Protein AF-A0A352RTX3-F1 (afdb_monomer_lite)

Radius of gyration: 11.83 Å; chains: 1; bounding box: 33×18×25 Å

Structure (mmCIF, N/CA/C/O backbone):
data_AF-A0A352RTX3-F1
#
_entry.id   AF-A0A352RTX3-F1
#
loop_
_atom_site.group_PDB
_atom_site.id
_atom_site.type_symbol
_atom_site.label_atom_id
_atom_site.label_alt_id
_atom_site.label_comp_id
_atom_site.label_asym_id
_atom_site.label_entity_id
_atom_site.label_seq_id
_atom_site.pdbx_PDB_ins_code
_atom_site.Cartn_x
_atom_site.Cartn_y
_atom_site.Cartn_z
_atom_site.occupancy
_atom_site.B_iso_or_equiv
_atom_site.auth_seq_id
_atom_site.auth_comp_id
_atom_site.auth_asym_id
_atom_site.auth_atom_id
_atom_site.pdbx_PDB_model_num
ATOM 1 N N . PRO A 1 1 ? 3.555 -10.701 0.510 1.00 66.06 1 PRO A N 1
ATOM 2 C CA . PRO A 1 1 ? 4.737 -9.840 0.786 1.00 66.06 1 PRO A CA 1
ATOM 3 C C . PRO A 1 1 ? 4.854 -9.510 2.287 1.00 66.06 1 PRO A C 1
ATOM 5 O O . PRO A 1 1 ? 3.847 -9.578 2.985 1.00 66.06 1 PRO A O 1
ATOM 8 N N . LYS A 1 2 ? 6.062 -9.198 2.786 1.00 78.81 2 LYS A N 1
ATOM 9 C CA . LYS A 1 2 ? 6.335 -8.925 4.216 1.00 78.81 2 LYS A CA 1
ATOM 10 C C . LYS A 1 2 ? 7.204 -7.669 4.409 1.00 78.81 2 LYS A C 1
ATOM 12 O O . LYS A 1 2 ? 8.281 -7.747 4.985 1.00 78.81 2 LYS A O 1
ATOM 17 N N . SER A 1 3 ? 6.774 -6.523 3.881 1.00 91.94 3 SER A N 1
ATOM 18 C CA . SER A 1 3 ? 7.470 -5.247 4.114 1.00 91.94 3 SER A CA 1
ATOM 19 C C . SER A 1 3 ? 6.825 -4.459 5.254 1.00 91.94 3 SER A C 1
ATOM 21 O O . SER A 1 3 ? 5.617 -4.544 5.482 1.00 91.94 3 SER A O 1
ATOM 23 N N . THR A 1 4 ? 7.624 -3.650 5.950 1.00 95.88 4 THR A N 1
ATOM 24 C CA . THR A 1 4 ? 7.142 -2.737 7.000 1.00 95.88 4 THR A CA 1
ATOM 25 C C . THR A 1 4 ? 6.190 -1.677 6.444 1.00 95.88 4 THR A C 1
ATOM 27 O O . THR A 1 4 ? 5.205 -1.348 7.097 1.00 95.88 4 THR A O 1
ATOM 30 N N . LEU A 1 5 ? 6.404 -1.209 5.208 1.00 94.25 5 LEU A N 1
ATOM 31 C CA . LEU A 1 5 ? 5.469 -0.310 4.517 1.00 94.25 5 LEU A CA 1
ATOM 32 C C . LEU A 1 5 ? 4.116 -0.973 4.246 1.00 94.25 5 LEU A C 1
ATOM 34 O O . LEU A 1 5 ? 3.081 -0.347 4.459 1.00 94.25 5 LEU A O 1
ATOM 38 N N . LEU A 1 6 ? 4.103 -2.248 3.835 1.00 94.56 6 LEU A N 1
ATOM 39 C CA . LEU A 1 6 ? 2.851 -2.984 3.654 1.00 94.56 6 LEU A CA 1
ATOM 40 C C . LEU A 1 6 ? 2.116 -3.158 4.991 1.00 94.56 6 LEU A C 1
ATOM 42 O O . LEU A 1 6 ? 0.892 -3.050 5.035 1.00 94.56 6 LEU A O 1
ATOM 46 N N . MET A 1 7 ? 2.854 -3.379 6.084 1.00 94.88 7 MET A N 1
ATOM 47 C CA . MET A 1 7 ? 2.287 -3.430 7.434 1.00 94.88 7 MET A CA 1
ATOM 48 C C . MET A 1 7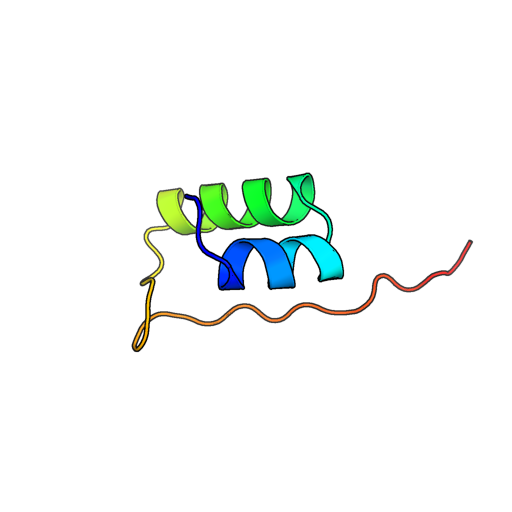 ? 1.679 -2.083 7.853 1.00 94.88 7 MET A C 1
ATOM 50 O O . MET A 1 7 ? 0.560 -2.063 8.356 1.00 94.88 7 MET A O 1
ATOM 54 N N . LEU A 1 8 ? 2.364 -0.966 7.588 1.00 95.56 8 LEU A N 1
ATOM 55 C CA . LEU A 1 8 ? 1.879 0.384 7.891 1.00 95.56 8 LEU A CA 1
ATOM 56 C C . LEU A 1 8 ? 0.547 0.685 7.190 1.00 95.56 8 LEU A C 1
ATOM 58 O O . LEU A 1 8 ? -0.421 1.071 7.842 1.00 95.56 8 LEU A O 1
ATOM 62 N N . VAL A 1 9 ? 0.466 0.469 5.874 1.00 95.12 9 VAL A N 1
ATOM 63 C CA . VAL A 1 9 ? -0.782 0.732 5.133 1.00 95.12 9 VAL A CA 1
ATOM 64 C C . VAL A 1 9 ? -1.898 -0.246 5.518 1.00 95.12 9 VAL A C 1
ATOM 66 O O . VAL A 1 9 ? -3.068 0.132 5.529 1.00 95.12 9 VAL A O 1
ATOM 69 N N . SER A 1 10 ? -1.550 -1.475 5.923 1.00 94.31 10 SER A N 1
ATOM 70 C CA . SER A 1 10 ? -2.513 -2.448 6.461 1.00 94.31 10 SER A CA 1
ATOM 71 C C . SER A 1 10 ? -3.075 -2.026 7.818 1.00 94.31 10 SER A C 1
ATOM 73 O O . SER A 1 10 ? -4.251 -2.259 8.079 1.00 94.31 10 SER A O 1
ATOM 75 N N . ALA A 1 11 ? -2.274 -1.385 8.674 1.00 93.62 11 ALA A N 1
ATOM 76 C CA . ALA A 1 11 ? -2.755 -0.828 9.937 1.00 93.62 11 ALA A CA 1
ATOM 77 C C . ALA A 1 11 ? -3.727 0.345 9.718 1.00 93.62 11 ALA A C 1
ATOM 79 O O . ALA A 1 11 ? -4.648 0.530 10.509 1.00 93.62 11 ALA A O 1
ATOM 80 N N . LEU A 1 12 ? -3.553 1.107 8.631 1.00 92.25 12 LEU A N 1
ATOM 81 C CA . LEU A 1 12 ? -4.426 2.229 8.281 1.00 92.25 12 LEU A CA 1
ATOM 82 C C . LEU A 1 12 ? -5.769 1.786 7.676 1.00 92.25 12 LEU A C 1
ATOM 84 O O . LEU A 1 12 ? -6.807 2.340 8.029 1.00 92.25 12 LEU A O 1
ATOM 88 N N . ALA A 1 13 ? -5.756 0.821 6.752 1.00 93.62 13 ALA A N 1
ATOM 89 C CA . ALA A 1 13 ? -6.929 0.472 5.937 1.00 93.62 13 ALA A CA 1
ATOM 90 C C . ALA A 1 13 ? -7.486 -0.944 6.176 1.00 93.62 13 ALA A C 1
ATOM 92 O O . ALA A 1 13 ? -8.494 -1.317 5.577 1.00 93.62 13 ALA A O 1
ATOM 93 N N . GLY A 1 14 ? -6.869 -1.721 7.066 1.00 93.88 14 GLY A N 1
ATOM 94 C CA . GLY A 1 14 ? -7.228 -3.110 7.339 1.00 93.88 14 GLY A CA 1
ATOM 95 C C . GLY A 1 14 ? -6.466 -4.102 6.457 1.00 93.88 14 GLY A C 1
ATOM 96 O O . GLY A 1 14 ? -6.236 -3.877 5.269 1.00 93.88 14 GLY A O 1
ATOM 97 N N . VAL A 1 15 ? -6.084 -5.235 7.050 1.00 94.56 15 VAL A N 1
ATOM 98 C CA . VAL A 1 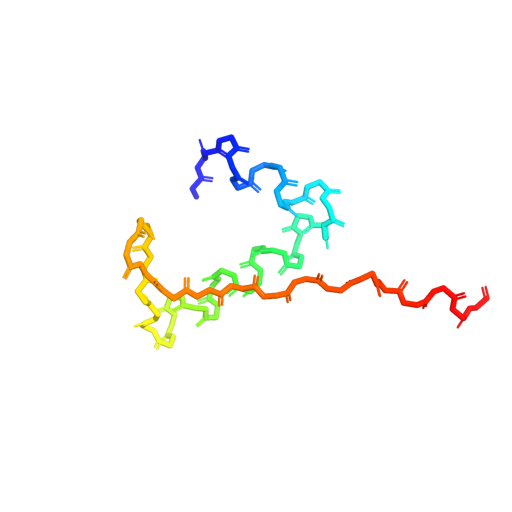15 ? -5.238 -6.250 6.400 1.00 94.56 15 VAL A CA 1
ATOM 99 C C . VAL A 1 15 ? -5.914 -6.862 5.174 1.00 94.56 15 VAL A C 1
ATOM 101 O O . VAL A 1 15 ? -5.289 -6.945 4.120 1.00 94.56 15 VAL A O 1
ATOM 104 N N . GLU A 1 16 ? -7.180 -7.269 5.289 1.00 95.25 16 GLU A N 1
ATOM 105 C CA . GLU A 1 16 ? -7.882 -7.927 4.179 1.00 95.25 16 GLU A CA 1
ATOM 106 C C . GLU A 1 16 ? -8.155 -6.963 3.022 1.00 95.25 16 GLU A C 1
ATOM 108 O O . GLU A 1 16 ? -7.876 -7.293 1.875 1.00 95.25 16 GLU A O 1
ATOM 113 N N . ALA A 1 17 ? -8.555 -5.722 3.315 1.00 94.56 17 ALA A N 1
ATOM 114 C CA . ALA A 1 17 ? -8.757 -4.707 2.282 1.00 94.56 17 ALA A CA 1
ATOM 115 C C . ALA A 1 17 ? -7.469 -4.423 1.488 1.00 94.56 17 ALA A C 1
ATOM 117 O O . ALA A 1 17 ? -7.497 -4.358 0.259 1.00 94.56 17 ALA A O 1
ATOM 118 N N . ILE A 1 18 ? -6.323 -4.307 2.172 1.00 96.00 18 ILE A N 1
ATOM 119 C CA . ILE A 1 18 ? -5.027 -4.125 1.506 1.00 96.00 18 ILE A CA 1
ATOM 120 C C . ILE A 1 18 ? -4.610 -5.374 0.723 1.00 96.00 18 ILE A C 1
ATOM 122 O O . ILE A 1 18 ? -4.066 -5.238 -0.372 1.00 96.00 18 ILE A O 1
ATOM 126 N N . ARG A 1 19 ? -4.868 -6.587 1.227 1.00 95.44 19 ARG A N 1
ATOM 127 C CA . ARG A 1 19 ? -4.593 -7.833 0.488 1.00 95.44 19 ARG A CA 1
ATOM 128 C C . ARG A 1 19 ? -5.412 -7.924 -0.792 1.00 95.44 19 ARG A C 1
ATOM 130 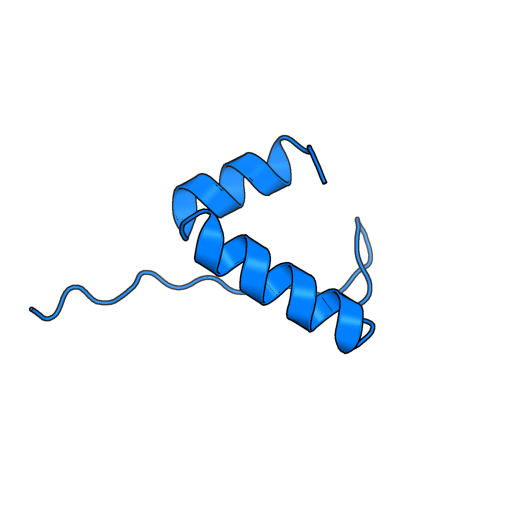O O . ARG A 1 19 ? -4.860 -8.278 -1.833 1.00 95.44 19 ARG A O 1
ATOM 137 N N . ASP A 1 20 ? -6.690 -7.579 -0.726 1.00 96.81 20 ASP A N 1
ATOM 138 C CA . ASP A 1 20 ? -7.594 -7.599 -1.872 1.00 96.81 20 ASP A CA 1
ATOM 139 C C . ASP A 1 20 ? -7.167 -6.577 -2.928 1.00 96.81 20 ASP A C 1
ATOM 141 O O . ASP A 1 20 ? -7.007 -6.935 -4.096 1.00 96.81 20 ASP A O 1
ATOM 145 N N . ALA A 1 21 ? -6.872 -5.343 -2.507 1.00 96.62 21 ALA A N 1
ATOM 146 C CA . ALA A 1 21 ? -6.350 -4.303 -3.388 1.00 96.62 21 ALA A CA 1
ATOM 147 C C . ALA A 1 21 ? -5.008 -4.702 -4.028 1.00 96.62 21 ALA A C 1
ATOM 149 O O . ALA A 1 21 ? -4.798 -4.480 -5.219 1.00 96.62 21 ALA A O 1
ATOM 150 N N . TYR A 1 22 ? -4.108 -5.331 -3.264 1.00 95.50 22 TYR A N 1
ATOM 151 C CA . TYR A 1 22 ? -2.815 -5.789 -3.776 1.00 95.50 22 TYR A CA 1
ATOM 152 C C . TYR A 1 22 ? -2.975 -6.904 -4.817 1.00 95.50 22 TYR A C 1
ATOM 154 O O . TYR A 1 22 ? -2.312 -6.856 -5.849 1.00 95.50 22 TYR A O 1
ATOM 162 N N . ARG A 1 23 ? -3.864 -7.884 -4.580 1.00 97.12 23 ARG A N 1
ATOM 163 C CA . ARG A 1 23 ? -4.183 -8.933 -5.569 1.00 97.12 23 ARG A CA 1
ATOM 164 C C . ARG A 1 23 ? -4.711 -8.326 -6.863 1.00 97.12 23 ARG A C 1
ATOM 166 O O . ARG A 1 23 ? -4.161 -8.606 -7.920 1.00 97.12 23 ARG A O 1
ATOM 173 N N . HIS A 1 24 ? -5.691 -7.430 -6.759 1.00 98.00 24 HIS A N 1
ATOM 174 C CA . HIS A 1 24 ? -6.232 -6.725 -7.917 1.00 98.00 24 HIS A CA 1
ATOM 175 C C . HIS A 1 24 ? -5.141 -5.982 -8.705 1.00 98.00 24 HIS A C 1
ATOM 177 O O . HIS A 1 24 ? -5.073 -6.097 -9.925 1.00 98.00 24 HIS A O 1
ATOM 183 N N . ALA A 1 25 ? -4.252 -5.264 -8.013 1.00 98.00 25 ALA A N 1
ATOM 184 C CA . ALA A 1 25 ? -3.156 -4.539 -8.647 1.00 98.00 25 ALA A CA 1
ATOM 185 C C . ALA A 1 25 ? -2.157 -5.471 -9.366 1.00 98.00 25 ALA A C 1
ATOM 187 O O . ALA A 1 25 ? -1.645 -5.109 -10.424 1.00 98.00 25 ALA A O 1
ATOM 188 N N . VAL A 1 26 ? -1.899 -6.676 -8.836 1.00 96.94 26 VAL A N 1
ATOM 189 C CA . VAL A 1 26 ? -1.079 -7.692 -9.524 1.00 96.94 26 VAL A CA 1
ATOM 190 C C . VAL A 1 26 ? -1.780 -8.195 -10.786 1.00 96.94 26 VAL A C 1
ATOM 192 O O . VAL A 1 26 ? -1.162 -8.196 -11.852 1.00 96.94 26 VAL A O 1
ATOM 195 N N . ASP A 1 27 ? -3.057 -8.568 -10.691 1.00 98.50 27 ASP A N 1
ATOM 196 C CA . ASP A 1 27 ? -3.831 -9.096 -11.824 1.00 98.50 27 ASP A CA 1
ATOM 197 C C . ASP A 1 27 ? -3.952 -8.064 -12.956 1.00 98.50 27 ASP A C 1
ATOM 199 O O . ASP A 1 27 ? -3.816 -8.392 -14.136 1.00 98.50 27 ASP A O 1
ATOM 203 N N . ALA A 1 28 ? -4.120 -6.792 -12.591 1.00 98.56 28 ALA A N 1
ATOM 204 C CA . ALA A 1 28 ? -4.174 -5.664 -13.515 1.00 98.56 28 ALA A CA 1
ATOM 205 C C . ALA A 1 28 ? -2.789 -5.129 -13.938 1.00 98.56 28 ALA A C 1
ATOM 207 O O . ALA A 1 28 ? -2.711 -4.150 -14.678 1.00 98.56 28 ALA A O 1
ATOM 208 N N . ARG A 1 29 ? -1.692 -5.773 -13.512 1.00 98.19 29 ARG A N 1
ATOM 209 C CA . ARG A 1 29 ? -0.302 -5.436 -13.875 1.00 98.19 29 ARG A CA 1
ATOM 210 C C .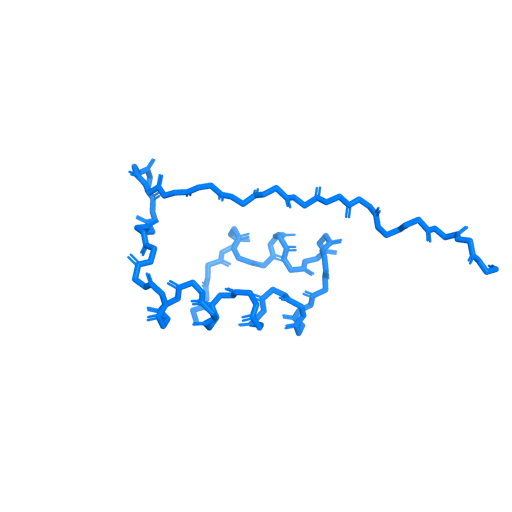 ARG A 1 29 ? 0.113 -3.994 -13.561 1.00 98.19 29 ARG A C 1
ATOM 212 O O . ARG A 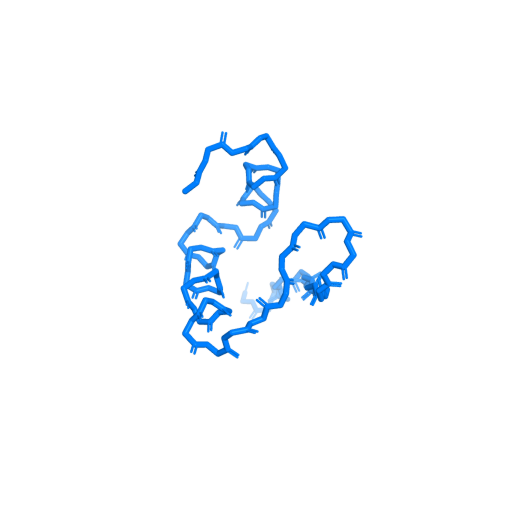1 29 ? 0.836 -3.368 -14.338 1.00 98.19 29 ARG A O 1
ATOM 219 N N . TYR A 1 30 ? -0.294 -3.486 -12.403 1.00 98.44 30 TYR A N 1
ATOM 220 C CA . TYR A 1 30 ? 0.219 -2.220 -11.883 1.00 98.44 30 TYR A CA 1
ATOM 221 C C . TYR A 1 30 ? 1.730 -2.316 -11.652 1.00 98.44 30 TYR A C 1
ATOM 223 O O . TYR A 1 30 ? 2.281 -3.378 -11.344 1.00 98.44 30 TYR A O 1
ATOM 231 N N . ARG A 1 31 ? 2.417 -1.186 -11.780 1.00 98.19 31 ARG A N 1
ATOM 232 C CA . ARG A 1 31 ? 3.844 -1.070 -11.486 1.00 98.19 31 ARG A CA 1
ATOM 233 C C . ARG A 1 31 ? 4.013 -0.878 -9.983 1.00 98.19 31 ARG A C 1
ATOM 235 O O . ARG A 1 31 ? 3.396 0.000 -9.390 1.00 98.19 31 ARG A O 1
ATOM 242 N N . PHE A 1 32 ? 4.871 -1.679 -9.362 1.00 96.00 32 PHE A N 1
ATOM 243 C CA . PHE A 1 32 ? 5.158 -1.609 -7.925 1.00 96.00 32 PHE A CA 1
ATOM 244 C C . PHE A 1 32 ? 6.516 -0.942 -7.656 1.00 96.00 32 PHE A C 1
ATOM 246 O O . PHE A 1 32 ? 7.296 -0.702 -8.577 1.00 96.00 32 PHE A O 1
ATOM 253 N N . PHE A 1 33 ? 6.818 -0.714 -6.373 1.00 92.62 33 PHE A N 1
ATOM 254 C CA . PHE A 1 33 ? 8.056 -0.099 -5.869 1.00 92.62 33 PHE A CA 1
ATOM 255 C C . PHE A 1 33 ? 8.194 1.392 -6.212 1.00 92.62 33 PHE A C 1
ATOM 257 O O . PHE A 1 33 ? 7.210 2.079 -6.464 1.00 92.62 33 PHE A O 1
ATOM 264 N N . SER A 1 34 ? 9.418 1.912 -6.124 1.00 94.69 34 SER A N 1
ATOM 265 C CA . SER A 1 34 ? 9.718 3.340 -5.983 1.00 94.69 34 SER A CA 1
ATOM 266 C C . SER A 1 34 ? 9.234 4.223 -7.135 1.00 94.69 34 SER A C 1
ATOM 268 O O . SER A 1 34 ? 8.941 5.390 -6.908 1.00 94.69 34 SER A O 1
ATOM 270 N N . TYR A 1 35 ? 9.142 3.678 -8.351 1.00 97.25 35 TYR A N 1
ATOM 271 C CA . TYR A 1 35 ? 8.683 4.389 -9.556 1.00 97.25 35 TYR A CA 1
ATOM 272 C C . TYR A 1 35 ? 7.395 3.787 -10.132 1.00 97.25 35 TYR A C 1
ATOM 274 O O . TYR A 1 35 ? 7.113 3.905 -11.327 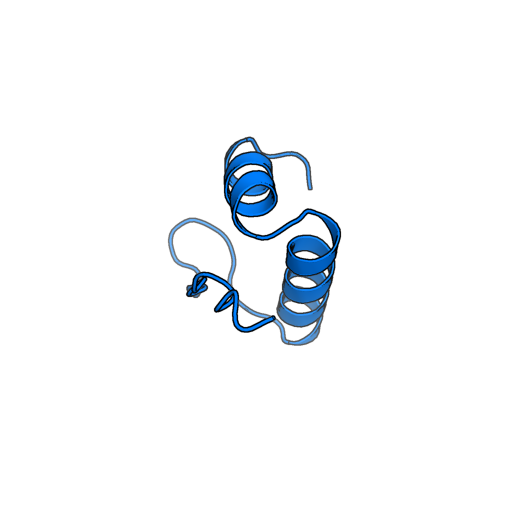1.00 97.25 35 TYR A O 1
ATOM 282 N N . GLY A 1 36 ? 6.662 3.071 -9.281 1.00 96.94 36 GLY A N 1
ATOM 283 C CA . GLY A 1 36 ? 5.412 2.429 -9.626 1.00 96.94 36 GLY A CA 1
ATOM 284 C C . GLY A 1 36 ? 4.229 3.388 -9.658 1.00 96.94 36 GLY A C 1
ATOM 285 O O . GLY A 1 36 ? 4.364 4.611 -9.643 1.00 96.94 36 GLY A O 1
ATOM 286 N N . ASP A 1 37 ? 3.050 2.793 -9.696 1.00 98.38 37 ASP A N 1
ATOM 287 C CA . ASP A 1 37 ? 1.786 3.499 -9.573 1.00 98.38 37 ASP A CA 1
ATOM 288 C C . ASP A 1 37 ? 1.475 3.805 -8.095 1.00 98.38 37 ASP A C 1
ATOM 290 O O . ASP A 1 37 ? 2.159 3.343 -7.176 1.00 98.38 37 ASP A O 1
ATOM 294 N N . ALA A 1 38 ? 0.435 4.606 -7.856 1.00 96.75 38 ALA A N 1
ATOM 295 C CA . ALA A 1 38 ? 0.059 5.077 -6.525 1.00 96.75 38 ALA A CA 1
ATOM 296 C C . ALA A 1 38 ? -1.297 4.522 -6.067 1.00 96.75 38 ALA A C 1
ATOM 298 O O . ALA A 1 38 ? -2.157 4.169 -6.872 1.00 96.75 38 ALA A O 1
ATOM 299 N N . MET A 1 39 ? -1.500 4.502 -4.750 1.00 96.00 39 MET A N 1
ATOM 300 C CA . MET A 1 39 ? -2.760 4.142 -4.102 1.00 96.00 39 MET A CA 1
ATOM 301 C C . MET A 1 39 ? -3.192 5.286 -3.183 1.00 96.00 39 MET A C 1
ATOM 303 O O . MET A 1 39 ? -2.410 5.735 -2.346 1.00 96.00 39 MET A O 1
ATOM 307 N N . LEU A 1 40 ? -4.441 5.733 -3.317 1.00 95.75 40 LEU A N 1
ATOM 308 C CA . LEU A 1 40 ? -5.056 6.705 -2.416 1.00 95.75 40 LEU A CA 1
ATOM 309 C C . LEU A 1 40 ? -5.986 5.976 -1.444 1.00 95.75 40 LEU A C 1
ATOM 311 O O . LEU A 1 40 ? -6.925 5.306 -1.866 1.00 95.75 40 LEU A O 1
ATOM 315 N N . LEU A 1 41 ? -5.732 6.126 -0.146 1.00 93.19 41 LEU A N 1
ATOM 316 C CA . LEU A 1 41 ? -6.571 5.577 0.916 1.00 93.19 41 LEU A CA 1
ATOM 317 C C . LEU A 1 41 ? -7.325 6.717 1.596 1.00 93.19 41 LEU A C 1
ATOM 319 O O . LEU A 1 41 ? -6.715 7.665 2.088 1.00 93.19 41 LEU A O 1
ATOM 323 N N . THR A 1 42 ? -8.649 6.614 1.645 1.00 89.56 42 THR A N 1
ATOM 324 C CA . THR A 1 42 ? -9.504 7.547 2.381 1.00 89.56 42 THR A CA 1
ATOM 325 C C . THR A 1 42 ? -10.014 6.893 3.654 1.00 89.56 42 THR A C 1
ATOM 327 O O . THR A 1 42 ? -10.207 5.676 3.726 1.00 89.56 42 THR A O 1
ATOM 330 N N . ARG A 1 43 ? -10.268 7.704 4.683 1.00 82.81 43 ARG A N 1
ATOM 331 C CA . ARG A 1 43 ? -10.948 7.225 5.886 1.00 82.81 43 ARG A CA 1
ATOM 332 C C . ARG A 1 43 ? -12.334 6.717 5.483 1.00 82.81 43 ARG A C 1
ATOM 334 O O . ARG A 1 43 ? -13.057 7.423 4.784 1.00 82.81 43 ARG A O 1
ATOM 341 N N . ARG A 1 44 ? -12.712 5.514 5.926 1.00 74.38 44 ARG A N 1
ATOM 342 C CA . ARG A 1 44 ? -14.112 5.086 5.830 1.00 74.38 44 ARG A CA 1
ATOM 343 C C . ARG A 1 44 ? -14.948 6.036 6.675 1.00 74.38 44 ARG A C 1
ATOM 345 O O . ARG A 1 44 ? -14.676 6.191 7.867 1.00 74.38 44 ARG A O 1
ATOM 352 N N . ASP A 1 45 ? -15.905 6.702 6.040 1.00 77.31 45 ASP A N 1
ATOM 353 C CA . ASP A 1 45 ? -16.788 7.626 6.735 1.00 77.31 45 ASP A CA 1
ATOM 354 C C . ASP A 1 45 ? -17.603 6.805 7.743 1.00 77.31 45 ASP A C 1
ATOM 356 O O . ASP A 1 45 ? -18.327 5.885 7.364 1.00 77.31 45 ASP A O 1
ATOM 360 N N . ARG A 1 46 ? -17.414 7.064 9.044 1.00 66.19 46 ARG A N 1
ATOM 361 C CA . ARG A 1 46 ? -18.245 6.465 10.100 1.00 66.19 46 ARG A CA 1
ATOM 362 C C . ARG A 1 46 ? -19.579 7.197 10.089 1.00 66.19 46 ARG A C 1
ATOM 364 O O . ARG A 1 46 ? -19.805 8.085 10.906 1.00 66.19 46 ARG A O 1
ATOM 371 N N . ARG A 1 47 ? -20.427 6.859 9.128 1.00 60.56 47 ARG A N 1
ATOM 372 C CA . ARG A 1 47 ? -21.855 7.140 9.198 1.00 60.56 47 ARG A CA 1
ATOM 373 C C . ARG A 1 47 ? -22.559 5.818 9.424 1.00 60.56 47 ARG A C 1
ATOM 375 O O . ARG A 1 47 ? -23.022 5.226 8.467 1.00 60.56 47 ARG A O 1
ATOM 382 N N . ASP A 1 48 ? -22.522 5.392 10.681 1.00 51.56 48 ASP A N 1
ATOM 383 C CA . ASP A 1 48 ? -23.459 4.484 11.347 1.00 51.56 48 ASP A CA 1
ATOM 384 C C . ASP A 1 48 ? -23.470 4.876 12.833 1.00 51.56 48 ASP A C 1
ATOM 386 O O . ASP A 1 48 ? -22.365 4.930 13.439 1.00 51.56 48 ASP A O 1
#

Secondary structure (DSSP, 8-state):
---HHHHHHHHHH-HHHHHHHHHHHHHTT---STTS------------

pLDDT: mean 91.28, std 10.61, range [51.56, 98.56]

Foldseek 3Di:
DDDPVLVVVCVVANNVVSVVVVVVCVVVVFADDDPTDDDDDDPDPPPD

Sequence (48 aa):
PKSTLLMLVSALAGVEAIRDAYRHAVDARYRFFSYGDAMLLTRRDRRD